Protein AF-A0A9E1TUE6-F1 (afdb_monomer_lite)

Sequence (96 aa):
DAKGNGHPVVIVNDTRDQVEGNFSIKDADTKKVLLSKMFSISANGKLLEDYLPETDETKLWLIEWEVDGVQYKNHYFVFKPHVELDEYLKWLSTLK

Structure (mmCIF, N/CA/C/O backbone):
data_AF-A0A9E1TUE6-F1
#
_entry.id   AF-A0A9E1TUE6-F1
#
loop_
_atom_site.group_PDB
_atom_site.id
_atom_site.type_symbol
_atom_site.label_atom_id
_atom_site.label_alt_id
_atom_site.label_comp_id
_atom_site.label_asym_id
_atom_site.label_entity_id
_atom_site.label_seq_id
_atom_site.pdbx_PDB_ins_code
_atom_site.Cartn_x
_atom_site.Cartn_y
_atom_site.Cartn_z
_atom_site.occupancy
_atom_site.B_iso_or_equiv
_atom_site.auth_seq_id
_atom_site.auth_comp_id
_atom_site.auth_asym_id
_atom_site.auth_atom_id
_atom_site.pdbx_PDB_model_num
ATOM 1 N N . ASP A 1 1 ? -11.621 8.672 -9.363 1.00 45.25 1 ASP A N 1
ATOM 2 C CA . ASP A 1 1 ? -10.395 8.371 -10.127 1.00 45.25 1 ASP A CA 1
ATOM 3 C C . ASP A 1 1 ? -9.210 9.147 -9.588 1.00 45.25 1 ASP A C 1
ATOM 5 O O . ASP A 1 1 ? -9.426 10.114 -8.856 1.00 45.25 1 ASP A O 1
ATOM 9 N N . ALA A 1 2 ? -7.992 8.685 -9.882 1.00 56.34 2 ALA A N 1
ATOM 10 C CA . ALA A 1 2 ? -6.757 9.362 -9.493 1.00 56.34 2 ALA A CA 1
ATOM 11 C C . ALA A 1 2 ? -6.736 10.774 -10.098 1.00 56.34 2 ALA A C 1
ATOM 13 O O . ALA A 1 2 ? -6.960 10.937 -11.295 1.00 56.34 2 ALA A O 1
ATOM 14 N N . LYS A 1 3 ? -6.526 11.794 -9.259 1.00 63.94 3 LYS A N 1
ATOM 15 C CA . LYS A 1 3 ? -6.464 13.203 -9.688 1.00 63.94 3 LYS A CA 1
ATOM 16 C C . LYS A 1 3 ? -5.046 13.785 -9.628 1.00 63.94 3 LYS A C 1
ATOM 18 O O . LYS A 1 3 ? -4.855 14.914 -10.064 1.00 63.94 3 LYS A O 1
ATOM 23 N N . GLY A 1 4 ? -4.084 13.041 -9.080 1.00 66.56 4 GLY A N 1
ATOM 24 C CA . GLY A 1 4 ? -2.665 13.396 -8.994 1.00 66.56 4 GLY A CA 1
ATOM 25 C C . GLY A 1 4 ? -1.773 12.322 -9.618 1.00 66.56 4 GLY A C 1
ATOM 26 O O . GLY A 1 4 ? -2.263 11.256 -9.991 1.00 66.56 4 GLY A O 1
ATOM 27 N N . ASN A 1 5 ? -0.475 12.614 -9.724 1.00 79.81 5 ASN A N 1
ATOM 28 C CA . ASN A 1 5 ? 0.526 11.658 -10.205 1.00 79.81 5 ASN A CA 1
ATOM 29 C C . ASN A 1 5 ? 0.773 10.556 -9.162 1.00 79.81 5 ASN A C 1
ATOM 31 O O . ASN A 1 5 ? 0.801 10.845 -7.965 1.00 79.81 5 ASN A O 1
ATOM 35 N N . GLY A 1 6 ? 1.005 9.321 -9.617 1.00 87.62 6 GLY A N 1
ATOM 36 C CA . GLY A 1 6 ? 1.273 8.174 -8.749 1.00 87.62 6 GLY A CA 1
ATOM 37 C C . GLY A 1 6 ? 0.056 7.321 -8.391 1.00 87.62 6 GLY A C 1
ATOM 38 O O . GLY A 1 6 ? -1.029 7.432 -8.964 1.00 87.62 6 GLY A O 1
ATOM 39 N N . HIS A 1 7 ? 0.255 6.432 -7.420 1.00 92.88 7 HIS A N 1
ATOM 40 C CA . HIS A 1 7 ? -0.730 5.435 -7.003 1.00 92.88 7 HIS A CA 1
ATOM 41 C C . HIS A 1 7 ? -1.533 5.957 -5.797 1.00 92.88 7 HIS A C 1
ATOM 43 O O . HIS A 1 7 ? -0.955 6.116 -4.719 1.00 92.88 7 HIS A O 1
ATOM 49 N N . PRO A 1 8 ? -2.845 6.238 -5.928 1.00 95.56 8 PRO A N 1
ATOM 50 C CA . PRO A 1 8 ? -3.630 6.807 -4.837 1.00 95.56 8 PRO A CA 1
ATOM 51 C C . PRO A 1 8 ? -3.832 5.800 -3.702 1.00 95.56 8 PRO A C 1
ATOM 53 O O . PRO A 1 8 ? -4.231 4.657 -3.929 1.00 95.56 8 PRO A O 1
ATOM 56 N N . VAL A 1 9 ? -3.645 6.260 -2.469 1.00 96.50 9 VAL A N 1
ATOM 57 C CA . VAL A 1 9 ? -3.962 5.505 -1.255 1.00 96.50 9 VAL A CA 1
ATOM 58 C C . VAL A 1 9 ? -5.346 5.913 -0.783 1.00 96.50 9 VAL A C 1
ATOM 60 O O . VAL A 1 9 ? -5.575 7.054 -0.380 1.00 96.50 9 VAL A O 1
ATOM 63 N N . VAL A 1 10 ? -6.280 4.972 -0.862 1.00 97.00 10 VAL A N 1
ATOM 64 C CA . VAL A 1 10 ? -7.690 5.203 -0.560 1.00 97.00 10 VAL A CA 1
ATOM 65 C C . VAL A 1 10 ? -8.121 4.287 0.573 1.00 97.00 10 VAL A C 1
ATOM 67 O O . VAL A 1 10 ? -7.938 3.075 0.491 1.00 97.00 10 VAL A O 1
ATOM 70 N N . ILE A 1 11 ? -8.754 4.872 1.585 1.00 97.06 11 ILE A N 1
ATOM 71 C CA . ILE A 1 11 ? -9.416 4.149 2.670 1.00 97.06 11 ILE A CA 1
ATOM 72 C C . ILE A 1 11 ? -10.923 4.249 2.448 1.00 97.06 11 ILE A C 1
ATOM 74 O O . ILE A 1 11 ? -11.440 5.314 2.100 1.00 97.06 11 ILE A O 1
ATOM 78 N N . VAL A 1 12 ? -11.628 3.136 2.626 1.00 97.31 12 VAL A N 1
ATOM 79 C CA . VAL A 1 12 ? -13.089 3.058 2.522 1.00 97.31 12 VAL A CA 1
ATOM 80 C C . VAL A 1 12 ? -13.661 2.415 3.775 1.00 97.31 12 VAL A C 1
ATOM 82 O O . VAL A 1 12 ? -13.061 1.502 4.340 1.00 97.31 12 VAL A O 1
ATOM 85 N N . ASN A 1 13 ? -14.818 2.906 4.199 1.00 97.62 13 ASN A N 1
ATOM 86 C CA . ASN A 1 13 ? -15.574 2.361 5.313 1.00 97.62 13 ASN A CA 1
ATOM 87 C C . ASN A 1 13 ? -17.017 2.143 4.869 1.00 97.62 13 ASN A C 1
ATOM 89 O O . ASN A 1 13 ? -17.810 3.076 4.896 1.00 97.62 13 ASN A O 1
ATOM 93 N N . ASP A 1 14 ? -17.358 0.908 4.511 1.00 96.75 14 ASP A N 1
ATOM 94 C CA . ASP A 1 14 ? -18.714 0.524 4.095 1.00 96.75 14 ASP A CA 1
ATOM 95 C C . ASP A 1 14 ? -19.617 0.137 5.286 1.00 96.75 14 ASP A C 1
ATOM 97 O O . ASP A 1 14 ? -20.680 -0.464 5.117 1.00 96.75 14 ASP A O 1
ATOM 101 N N . THR A 1 15 ? -19.199 0.441 6.520 1.00 96.69 15 THR A N 1
ATOM 102 C CA . THR A 1 15 ? -20.008 0.197 7.720 1.00 96.69 15 THR A CA 1
ATOM 103 C C . THR A 1 15 ? -20.944 1.373 8.021 1.00 96.69 15 THR A C 1
ATOM 105 O O . THR A 1 15 ? -20.880 2.442 7.406 1.00 96.69 15 THR A O 1
ATOM 108 N N . ARG A 1 16 ? -21.851 1.171 8.986 1.00 97.44 16 ARG A N 1
ATOM 109 C CA . ARG A 1 16 ? -22.803 2.199 9.442 1.00 97.44 16 ARG A CA 1
ATOM 110 C C . ARG A 1 16 ? -22.244 3.123 10.519 1.00 97.44 16 ARG A C 1
ATOM 112 O O . ARG A 1 16 ? -22.917 4.094 10.855 1.00 97.44 16 ARG A O 1
ATOM 119 N N . ASP A 1 17 ? -21.039 2.852 11.000 1.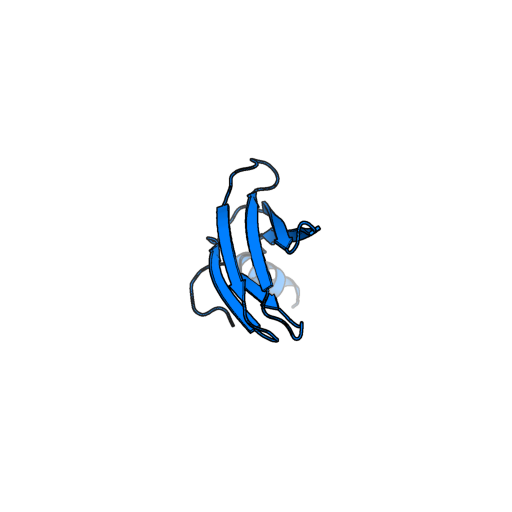00 97.75 17 ASP A N 1
ATOM 120 C CA . ASP A 1 17 ? -20.419 3.575 12.100 1.00 97.75 17 ASP A CA 1
ATOM 121 C C . ASP A 1 17 ? -19.137 4.260 11.620 1.00 97.75 17 ASP A C 1
ATOM 123 O O . ASP A 1 17 ? -18.515 3.845 10.641 1.00 97.75 17 ASP A O 1
ATOM 127 N N . GLN A 1 18 ? -18.753 5.353 12.279 1.00 97.69 18 GLN A N 1
ATOM 128 C CA . GLN A 1 18 ? -17.432 5.944 12.067 1.00 97.69 18 GLN A CA 1
ATOM 129 C C . GLN A 1 18 ? -16.370 4.996 12.626 1.00 97.69 18 GLN A C 1
ATOM 131 O O . GLN A 1 18 ? -16.552 4.445 13.710 1.00 97.69 18 GLN A O 1
ATOM 136 N N . VAL A 1 19 ? -15.257 4.851 11.908 1.00 97.62 19 VAL A N 1
ATOM 137 C CA . VAL A 1 19 ? -14.116 4.050 12.360 1.00 97.62 19 VAL A CA 1
ATOM 138 C C . VAL A 1 19 ? -12.848 4.886 12.373 1.00 97.62 19 VAL A C 1
ATOM 140 O O . VAL A 1 19 ? -12.652 5.778 11.541 1.00 97.62 19 VAL A O 1
ATOM 143 N N . GLU A 1 20 ? -11.978 4.570 13.321 1.00 98.19 20 GLU A N 1
ATOM 144 C CA . GLU A 1 20 ? -10.659 5.169 13.457 1.00 98.19 20 GLU A CA 1
ATOM 145 C C . GLU A 1 20 ? -9.614 4.068 13.488 1.00 98.19 20 GLU A C 1
ATOM 147 O O . GLU A 1 20 ? -9.878 2.936 13.900 1.00 98.19 20 GLU A O 1
ATOM 152 N N . GLY A 1 21 ? -8.416 4.392 13.032 1.00 97.88 21 GLY A N 1
ATOM 153 C CA . GLY A 1 21 ? -7.362 3.405 12.963 1.00 97.88 21 GLY A CA 1
ATOM 154 C C . GLY A 1 21 ? -6.043 3.992 12.525 1.00 97.88 21 GLY A C 1
ATOM 155 O O . GLY A 1 21 ? -5.845 5.205 12.430 1.00 97.88 21 GLY A O 1
ATOM 156 N N . ASN A 1 22 ? -5.115 3.092 12.250 1.00 98.31 22 ASN A N 1
ATOM 157 C CA . ASN A 1 22 ? -3.834 3.435 11.663 1.00 98.31 22 ASN A CA 1
ATOM 158 C C . ASN A 1 22 ? -3.500 2.450 10.554 1.00 98.31 22 ASN A C 1
ATOM 160 O O . ASN A 1 22 ? -3.939 1.300 10.573 1.00 98.31 22 ASN A O 1
ATOM 164 N N . PHE A 1 23 ? -2.730 2.916 9.581 1.00 98.50 23 PHE A N 1
ATOM 165 C CA . PHE A 1 23 ? -2.232 2.071 8.514 1.00 98.50 23 PHE A CA 1
ATOM 166 C C . PHE A 1 23 ? -0.779 2.395 8.198 1.00 98.50 23 PHE A C 1
ATOM 168 O O . PHE A 1 23 ? -0.287 3.501 8.444 1.00 98.50 23 PHE A O 1
ATOM 175 N N . SER A 1 24 ? -0.103 1.418 7.605 1.00 98.62 24 SER A N 1
ATOM 176 C CA . SER A 1 24 ? 1.218 1.582 7.025 1.00 98.62 24 SER A CA 1
ATOM 177 C C . SER A 1 24 ? 1.318 0.853 5.693 1.00 98.62 24 SER A C 1
ATOM 179 O O . SER A 1 24 ? 0.694 -0.186 5.481 1.00 98.62 24 SER A O 1
ATOM 181 N N . ILE A 1 25 ? 2.123 1.411 4.798 1.00 98.56 25 ILE A N 1
ATOM 182 C CA . ILE A 1 25 ? 2.489 0.806 3.526 1.00 98.56 25 ILE A CA 1
ATOM 183 C C . ILE A 1 25 ? 4.005 0.700 3.491 1.00 98.56 25 ILE A C 1
ATOM 185 O O . ILE A 1 25 ? 4.710 1.688 3.722 1.00 98.56 25 ILE A O 1
ATOM 189 N N . LYS A 1 26 ? 4.513 -0.503 3.230 1.00 98.44 26 LYS A N 1
ATOM 190 C CA . LYS A 1 26 ? 5.945 -0.803 3.241 1.00 98.44 26 LYS A CA 1
ATOM 191 C C . LYS A 1 26 ? 6.341 -1.545 1.984 1.00 98.44 26 LYS A C 1
ATOM 193 O O . LYS A 1 26 ? 5.602 -2.394 1.497 1.00 98.44 26 LYS A O 1
ATOM 198 N N . ASP A 1 27 ? 7.544 -1.275 1.516 1.00 97.88 27 ASP A N 1
ATOM 199 C CA . ASP A 1 27 ? 8.194 -2.121 0.527 1.00 97.88 27 ASP A CA 1
ATOM 200 C C . ASP A 1 27 ? 8.461 -3.517 1.124 1.00 97.88 27 ASP A C 1
ATOM 202 O O . ASP A 1 27 ? 8.995 -3.638 2.233 1.00 97.88 27 ASP A O 1
ATOM 206 N N . ALA A 1 28 ? 8.029 -4.573 0.432 1.00 97.69 28 ALA A N 1
ATOM 207 C CA . ALA A 1 28 ? 8.045 -5.932 0.966 1.00 97.69 28 ALA A CA 1
ATOM 208 C C . ALA A 1 28 ? 9.463 -6.482 1.153 1.00 97.69 28 ALA A C 1
ATOM 210 O O . ALA A 1 28 ? 9.677 -7.255 2.091 1.00 97.69 28 ALA A O 1
ATOM 211 N N . ASP A 1 29 ? 10.414 -6.066 0.319 1.00 97.19 29 ASP A N 1
ATOM 212 C CA . ASP A 1 29 ? 11.781 -6.583 0.323 1.00 97.19 29 ASP A CA 1
ATOM 213 C C . ASP A 1 29 ? 12.650 -5.806 1.313 1.00 97.19 29 ASP A C 1
ATOM 215 O O . ASP A 1 29 ? 13.231 -6.372 2.240 1.00 97.19 29 ASP A O 1
ATOM 219 N N . THR A 1 30 ? 12.679 -4.481 1.173 1.00 97.44 30 THR A N 1
ATOM 220 C CA . THR A 1 30 ? 13.535 -3.594 1.977 1.00 97.44 30 THR A CA 1
ATOM 221 C C . THR A 1 30 ? 12.954 -3.266 3.349 1.00 97.44 30 THR A C 1
ATOM 223 O O . THR A 1 30 ? 13.657 -2.726 4.201 1.00 97.44 30 THR A O 1
ATOM 226 N N . LYS A 1 31 ? 11.660 -3.543 3.566 1.00 97.44 31 LYS A N 1
ATOM 227 C CA . LYS A 1 31 ? 10.885 -3.139 4.754 1.00 97.44 31 LYS A CA 1
ATOM 228 C C . 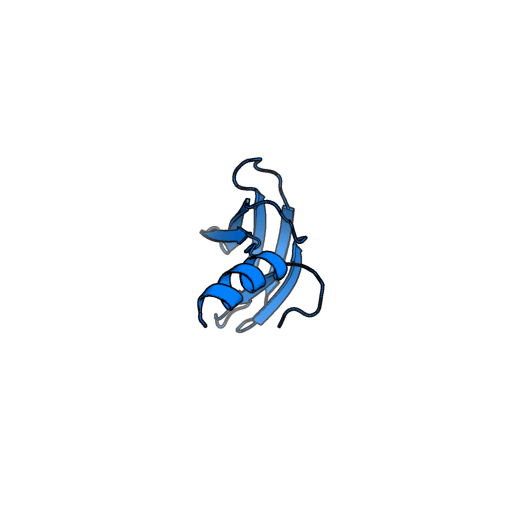LYS A 1 31 ? 10.813 -1.624 4.970 1.00 97.44 31 LYS A C 1
ATOM 230 O O . LYS A 1 31 ? 10.346 -1.178 6.020 1.00 97.44 31 LYS A O 1
ATOM 235 N N . LYS A 1 32 ? 11.228 -0.821 3.984 1.00 97.56 32 LYS A N 1
ATOM 236 C CA . LYS A 1 32 ? 11.138 0.638 4.035 1.00 97.56 32 LYS A CA 1
ATOM 237 C C . LYS A 1 32 ? 9.673 1.062 4.117 1.00 97.56 32 LYS A C 1
ATOM 239 O O . LYS A 1 32 ? 8.860 0.656 3.290 1.00 97.56 32 LYS A O 1
ATOM 244 N N . VAL A 1 33 ? 9.354 1.918 5.085 1.00 98.00 33 VAL A N 1
ATOM 245 C CA . VAL A 1 33 ? 8.033 2.548 5.194 1.00 98.00 33 VAL A CA 1
ATOM 246 C C . VAL A 1 33 ? 7.888 3.597 4.094 1.00 98.00 33 VAL A C 1
ATOM 248 O O . VAL A 1 33 ? 8.711 4.506 3.984 1.00 98.00 33 VAL A O 1
ATOM 251 N N . LEU A 1 34 ? 6.851 3.448 3.274 1.00 96.88 34 LEU A N 1
ATOM 252 C CA . LEU A 1 34 ? 6.484 4.382 2.210 1.00 96.88 34 LEU A CA 1
ATOM 253 C C . LEU A 1 34 ? 5.471 5.412 2.713 1.00 96.88 34 LEU A C 1
ATOM 255 O O . LEU A 1 34 ? 5.567 6.586 2.374 1.00 96.88 34 LEU A O 1
ATOM 259 N N . LEU A 1 35 ? 4.526 4.970 3.544 1.00 97.94 35 LEU A N 1
ATOM 260 C CA . LEU A 1 35 ? 3.493 5.805 4.147 1.00 97.94 35 LEU A CA 1
ATOM 261 C C . LEU A 1 35 ? 3.047 5.183 5.471 1.00 97.94 35 LEU A C 1
ATOM 263 O O . LEU A 1 35 ? 2.947 3.963 5.572 1.00 97.94 35 LEU A O 1
ATOM 267 N N . SER A 1 36 ? 2.777 6.003 6.482 1.00 98.19 36 SER A N 1
ATOM 268 C CA . SER A 1 36 ? 2.185 5.554 7.745 1.00 98.19 36 SER A CA 1
ATOM 269 C C . SER A 1 36 ? 1.409 6.705 8.366 1.00 98.19 36 SER A C 1
ATOM 271 O O . SER A 1 36 ? 1.991 7.762 8.610 1.00 98.19 36 SER A O 1
ATOM 273 N N . LYS A 1 37 ? 0.108 6.523 8.601 1.00 98.06 37 LYS A N 1
ATOM 274 C CA . LYS A 1 37 ? -0.783 7.573 9.118 1.00 98.06 37 LYS A CA 1
ATOM 275 C C . LYS A 1 37 ? -1.873 6.977 10.012 1.00 98.06 37 LYS A C 1
ATOM 277 O O . LYS A 1 37 ? -2.208 5.797 9.904 1.00 98.06 37 LYS A O 1
ATOM 282 N N . MET A 1 38 ? -2.417 7.815 10.890 1.00 98.00 38 MET A N 1
ATOM 283 C CA . MET A 1 38 ? -3.711 7.577 11.534 1.00 98.00 38 MET A CA 1
ATOM 284 C C . MET A 1 38 ? -4.822 8.099 10.623 1.00 98.00 38 MET A C 1
ATOM 286 O O . MET A 1 38 ? -4.601 9.070 9.903 1.00 98.00 38 MET A O 1
ATOM 290 N N . PHE A 1 39 ? -6.001 7.488 10.687 1.00 97.44 39 PHE A N 1
ATOM 291 C CA . PHE A 1 39 ? -7.175 7.910 9.929 1.00 97.44 39 PHE A CA 1
ATOM 292 C C . PHE A 1 39 ? -8.433 7.893 10.801 1.00 97.44 39 PHE A C 1
ATOM 294 O O . PHE A 1 39 ? -8.538 7.122 11.754 1.00 97.44 39 PHE A O 1
ATOM 301 N N . SER A 1 40 ? -9.400 8.731 10.433 1.00 97.88 40 SER A N 1
ATOM 302 C CA . SER A 1 40 ? -10.765 8.734 10.962 1.00 97.88 40 SER A CA 1
ATOM 303 C C . SER A 1 40 ? -11.710 8.911 9.777 1.00 97.88 40 SER A C 1
ATOM 305 O O . SER A 1 40 ? -11.550 9.842 8.983 1.00 97.88 40 SER A O 1
ATOM 307 N N . ILE A 1 41 ? -12.632 7.968 9.587 1.00 97.69 41 ILE A N 1
ATOM 308 C CA . ILE A 1 41 ? -13.484 7.897 8.398 1.00 97.69 41 ILE A CA 1
ATOM 309 C C . ILE A 1 41 ? -14.934 7.632 8.797 1.00 97.69 41 ILE A C 1
ATOM 311 O O . ILE A 1 41 ? -15.252 6.686 9.520 1.00 97.69 41 ILE A O 1
ATOM 315 N N . SER A 1 42 ? -15.831 8.492 8.319 1.00 98.06 42 SER A N 1
ATOM 316 C CA . SER A 1 42 ? -17.263 8.408 8.604 1.00 98.06 42 SER A CA 1
ATOM 317 C C . SER A 1 42 ? -17.878 7.096 8.106 1.00 98.06 42 SER A C 1
ATOM 319 O O . SER A 1 42 ? -17.333 6.441 7.216 1.00 98.06 42 SER A O 1
ATOM 321 N N . ALA A 1 43 ? -19.059 6.761 8.627 1.00 97.88 43 ALA A N 1
ATOM 322 C CA . ALA A 1 43 ? -19.915 5.715 8.071 1.00 97.88 43 ALA A CA 1
ATOM 323 C C . ALA A 1 43 ? -20.130 5.906 6.559 1.00 97.88 43 ALA A C 1
ATOM 325 O O . ALA A 1 43 ? -20.359 7.034 6.109 1.00 97.88 43 ALA A O 1
ATOM 326 N N . ASN A 1 44 ? -20.079 4.817 5.785 1.00 97.69 44 ASN A N 1
ATOM 327 C CA . ASN A 1 44 ? -20.149 4.815 4.312 1.00 97.69 44 ASN A CA 1
ATOM 328 C C . ASN A 1 44 ? -19.173 5.815 3.650 1.00 97.69 44 ASN A C 1
ATOM 330 O O . ASN A 1 44 ? -19.476 6.424 2.620 1.00 97.69 44 ASN A O 1
ATOM 334 N N . GLY A 1 45 ? -18.033 6.057 4.300 1.00 97.38 45 GLY A N 1
ATOM 335 C CA . GLY A 1 45 ? -17.074 7.091 3.942 1.00 97.38 45 GLY A CA 1
ATOM 336 C C . GLY A 1 45 ? -15.983 6.605 2.993 1.00 97.38 45 GLY A C 1
ATOM 337 O O . GLY A 1 45 ? -15.668 5.418 2.898 1.00 97.38 45 GLY A O 1
ATOM 338 N N . LYS A 1 46 ? -15.346 7.570 2.325 1.00 97.19 46 LYS A N 1
ATOM 339 C CA . LYS A 1 46 ? -14.152 7.369 1.500 1.00 97.19 46 LYS A CA 1
ATOM 340 C C . LYS A 1 46 ? -13.158 8.495 1.750 1.00 97.19 46 LYS A C 1
ATOM 342 O O . LYS A 1 46 ? -13.527 9.665 1.671 1.00 97.19 46 LYS A O 1
ATOM 347 N N . LEU A 1 47 ? -11.900 8.137 1.971 1.00 95.62 47 LEU A N 1
ATOM 348 C CA . LEU A 1 47 ? -10.805 9.066 2.216 1.00 95.62 47 LEU A CA 1
ATOM 349 C C . LEU A 1 47 ? -9.675 8.816 1.214 1.00 95.62 47 LEU A C 1
ATOM 351 O O . LEU A 1 47 ? -9.311 7.672 0.949 1.00 95.62 47 LEU A O 1
ATOM 355 N N . LEU A 1 48 ? -9.137 9.891 0.642 1.00 95.38 48 LEU A N 1
ATOM 356 C CA . LEU A 1 48 ? -7.904 9.864 -0.141 1.00 95.38 48 LEU A CA 1
ATOM 357 C C . LEU A 1 48 ? -6.787 10.404 0.752 1.00 95.38 48 LEU A C 1
ATOM 359 O O . LEU A 1 48 ? -6.792 11.586 1.081 1.00 95.38 48 LEU A O 1
ATOM 363 N N . GLU A 1 49 ? -5.865 9.533 1.143 1.00 94.50 49 GLU A N 1
ATOM 364 C CA . GLU A 1 49 ? -4.828 9.837 2.134 1.00 94.50 49 GLU A CA 1
ATOM 365 C C . GLU A 1 49 ? -3.559 10.415 1.518 1.00 94.50 49 GLU A C 1
ATOM 367 O O . GLU A 1 49 ? -2.921 11.295 2.100 1.00 94.50 49 GLU A O 1
ATOM 372 N N . ASP A 1 50 ? -3.148 9.873 0.370 1.00 94.25 50 ASP A N 1
ATOM 373 C CA . ASP A 1 50 ? -1.922 10.276 -0.313 1.00 94.25 50 ASP A CA 1
ATOM 374 C C . ASP A 1 50 ? -1.808 9.657 -1.714 1.00 94.25 50 ASP A C 1
ATOM 376 O O . ASP A 1 50 ? -2.685 8.906 -2.154 1.00 94.25 50 ASP A O 1
ATOM 380 N N . TYR A 1 51 ? -0.691 9.940 -2.382 1.00 94.12 51 TYR A N 1
ATOM 381 C CA . TYR A 1 51 ? -0.243 9.256 -3.590 1.00 94.12 51 TYR A CA 1
ATOM 382 C C . TYR A 1 51 ? 1.159 8.682 -3.371 1.00 94.12 51 TYR A C 1
ATOM 384 O O . TYR A 1 51 ? 2.097 9.400 -3.030 1.00 94.12 51 TYR A O 1
ATOM 392 N N . LEU A 1 52 ? 1.318 7.378 -3.589 1.00 94.31 52 LEU A N 1
ATOM 393 C CA . LEU A 1 52 ? 2.635 6.747 -3.608 1.00 94.31 52 LEU A CA 1
ATOM 394 C C . LEU A 1 52 ? 3.330 7.030 -4.946 1.00 94.31 52 LEU A C 1
ATOM 396 O O . LEU A 1 52 ? 2.659 7.059 -5.983 1.00 94.31 52 LEU A O 1
ATOM 400 N N . PRO A 1 53 ? 4.660 7.224 -4.948 1.00 89.44 53 PRO A N 1
ATOM 401 C CA . PRO A 1 53 ? 5.395 7.571 -6.158 1.00 89.44 53 PRO A CA 1
ATOM 402 C C . PRO A 1 53 ? 5.348 6.439 -7.184 1.00 89.44 53 PRO A C 1
ATOM 404 O O . PRO A 1 53 ? 5.363 5.264 -6.822 1.00 89.44 53 PRO A O 1
ATOM 407 N N . GLU A 1 54 ? 5.350 6.790 -8.466 1.00 88.94 54 GLU A N 1
ATOM 408 C CA . GLU A 1 54 ? 5.578 5.812 -9.532 1.00 88.94 54 GLU A CA 1
ATOM 409 C C . GLU A 1 54 ? 7.008 5.266 -9.455 1.00 88.94 54 GLU A C 1
ATOM 411 O O . GLU A 1 54 ? 7.935 5.933 -8.985 1.00 88.94 54 GLU A O 1
ATOM 416 N N . THR A 1 55 ? 7.199 4.040 -9.930 1.00 88.19 55 THR A N 1
ATOM 417 C CA . THR A 1 55 ? 8.519 3.425 -10.037 1.00 88.19 55 THR A CA 1
ATOM 418 C C . THR A 1 55 ? 8.591 2.554 -11.285 1.00 88.19 55 THR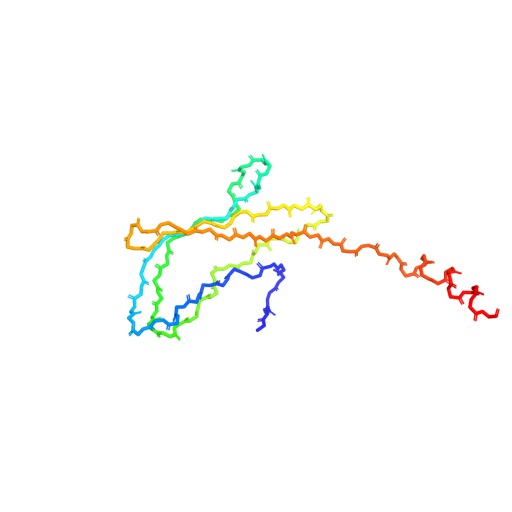 A C 1
ATOM 420 O O . THR A 1 55 ? 7.623 1.886 -11.644 1.00 88.19 55 THR A O 1
ATOM 423 N N . ASP A 1 56 ? 9.745 2.577 -11.952 1.00 86.31 56 ASP A N 1
ATOM 424 C CA . ASP A 1 56 ? 10.043 1.671 -13.067 1.00 86.31 56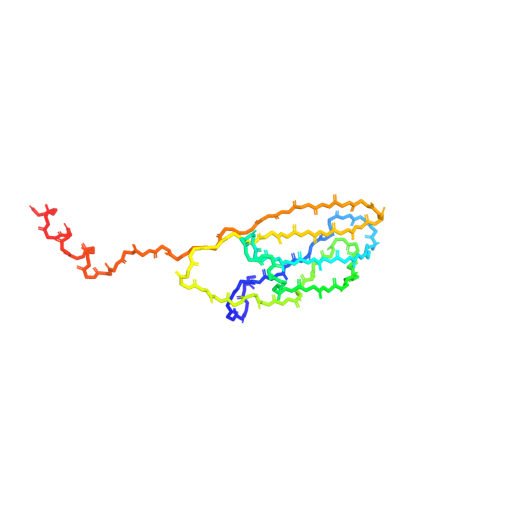 ASP A CA 1
ATOM 425 C C . ASP A 1 56 ? 10.473 0.276 -12.576 1.00 86.31 56 ASP A C 1
ATOM 427 O O . ASP A 1 56 ? 10.534 -0.675 -13.354 1.00 86.31 56 ASP A O 1
ATOM 431 N N . GLU A 1 57 ? 10.761 0.133 -11.280 1.00 90.62 57 GLU A N 1
ATOM 432 C CA . GLU A 1 57 ? 11.097 -1.147 -10.669 1.00 90.62 57 GLU A CA 1
ATOM 433 C C . GLU A 1 57 ? 9.825 -1.924 -10.325 1.00 90.62 57 GLU A C 1
ATOM 435 O O . GLU A 1 57 ? 8.846 -1.374 -9.819 1.00 90.62 57 GLU A O 1
ATOM 440 N N . THR A 1 58 ? 9.862 -3.238 -10.538 1.00 93.94 58 THR A N 1
ATOM 441 C CA . THR A 1 58 ? 8.805 -4.119 -10.039 1.00 93.94 58 THR A CA 1
ATOM 442 C C . THR A 1 58 ? 8.945 -4.264 -8.527 1.00 93.94 58 THR A C 1
ATOM 444 O O . THR A 1 58 ? 10.000 -4.677 -8.049 1.00 93.94 58 THR A O 1
ATOM 447 N N . LYS A 1 59 ? 7.890 -3.933 -7.776 1.00 95.81 59 LYS A N 1
ATOM 448 C CA . LYS A 1 59 ? 7.872 -3.984 -6.307 1.00 95.81 59 LYS A CA 1
ATOM 449 C C . LYS A 1 59 ? 6.576 -4.579 -5.791 1.00 95.81 59 LYS A C 1
ATOM 451 O O . LYS A 1 59 ? 5.512 -4.421 -6.388 1.00 95.81 59 LYS A O 1
ATOM 456 N N . LEU A 1 60 ? 6.653 -5.200 -4.621 1.00 97.62 60 LEU A N 1
ATOM 457 C CA . LEU A 1 60 ? 5.478 -5.540 -3.832 1.00 97.62 60 LEU A CA 1
ATOM 458 C C . LEU A 1 60 ? 5.403 -4.591 -2.640 1.00 97.62 60 LEU A C 1
ATOM 460 O O . LEU A 1 60 ? 6.334 -4.510 -1.841 1.00 97.62 60 LEU A O 1
ATOM 464 N N . TRP A 1 61 ? 4.292 -3.881 -2.500 1.00 98.12 61 TRP A N 1
ATOM 465 C CA . TRP A 1 61 ? 4.023 -3.065 -1.323 1.00 98.12 61 TRP A CA 1
ATOM 466 C C . TRP A 1 61 ? 3.012 -3.771 -0.432 1.00 98.12 61 TRP A C 1
ATOM 468 O O . TRP A 1 61 ? 1.934 -4.153 -0.885 1.00 98.12 61 TRP A O 1
ATOM 478 N N . LEU A 1 62 ? 3.366 -3.954 0.836 1.00 98.56 62 LEU A N 1
ATOM 479 C CA . LEU A 1 62 ? 2.488 -4.507 1.860 1.00 98.56 62 LEU A CA 1
ATOM 480 C C . LEU A 1 62 ? 1.728 -3.373 2.528 1.00 98.56 62 LEU A C 1
ATOM 482 O O . LEU A 1 62 ? 2.339 -2.418 3.003 1.00 98.56 62 LEU A O 1
ATOM 486 N N . ILE A 1 63 ? 0.409 -3.507 2.570 1.00 98.62 63 ILE A N 1
ATOM 487 C CA . ILE A 1 63 ? -0.504 -2.578 3.223 1.00 98.62 63 ILE A CA 1
ATOM 488 C C . ILE A 1 63 ? -1.004 -3.277 4.482 1.00 98.62 63 ILE A C 1
ATOM 490 O O . ILE A 1 63 ? -1.575 -4.361 4.400 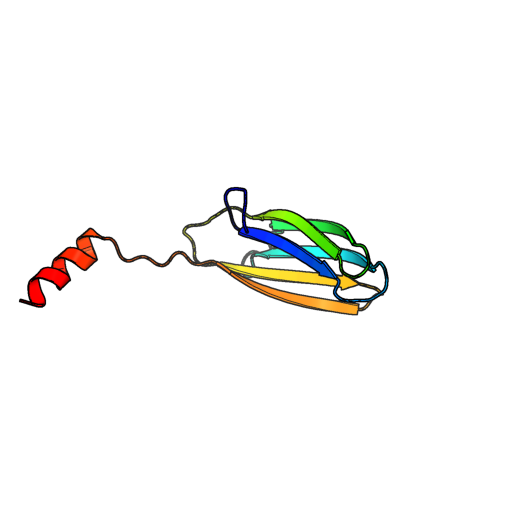1.00 98.62 63 ILE A O 1
ATOM 494 N N . GLU A 1 64 ? -0.783 -2.676 5.640 1.00 98.69 64 GLU A N 1
ATOM 495 C CA . GLU A 1 64 ? -1.207 -3.204 6.937 1.00 98.69 64 GLU A CA 1
ATOM 496 C C . GLU A 1 64 ? -1.994 -2.117 7.660 1.00 98.69 64 GLU A C 1
ATOM 498 O O . GLU A 1 64 ? -1.569 -0.961 7.661 1.00 98.69 64 GLU A O 1
ATOM 503 N N . TRP A 1 65 ? -3.124 -2.463 8.269 1.00 98.50 65 TRP A N 1
ATOM 504 C CA . TRP A 1 65 ? -3.899 -1.520 9.073 1.00 98.50 65 TRP A CA 1
ATOM 505 C C . TRP A 1 65 ? -4.548 -2.200 10.268 1.00 98.50 65 TRP A C 1
ATOM 507 O O . TRP A 1 65 ? -4.712 -3.421 10.295 1.00 98.50 65 TRP A O 1
ATOM 517 N N . GLU A 1 66 ? -4.912 -1.388 11.250 1.00 98.44 66 GLU A N 1
ATOM 518 C CA . GLU A 1 66 ? -5.579 -1.817 12.470 1.00 98.44 66 GLU A CA 1
ATOM 519 C C . GLU A 1 66 ? -6.797 -0.932 12.741 1.00 98.44 66 GLU A C 1
ATOM 521 O O . GLU A 1 66 ? -6.708 0.296 12.654 1.00 98.44 66 GLU A O 1
ATOM 526 N N . VAL A 1 67 ? -7.919 -1.575 13.069 1.00 97.25 67 VAL A N 1
ATOM 527 C CA . VAL A 1 67 ? -9.166 -0.954 13.542 1.00 97.25 67 VAL A CA 1
ATOM 528 C C . VAL A 1 67 ? -9.690 -1.823 14.682 1.00 97.25 67 VAL A C 1
ATOM 530 O O . VAL A 1 67 ? -9.730 -3.046 14.543 1.00 97.25 67 VAL A O 1
ATOM 533 N N . ASP A 1 68 ? -10.042 -1.210 15.814 1.00 94.81 68 ASP A N 1
ATOM 534 C CA . ASP A 1 68 ? -10.549 -1.894 17.016 1.00 94.81 68 ASP A CA 1
ATOM 535 C C . ASP A 1 68 ? -9.677 -3.075 17.490 1.00 94.81 68 ASP A C 1
ATOM 537 O O . ASP A 1 68 ? -10.168 -4.122 17.914 1.00 94.81 68 ASP A O 1
ATOM 541 N N . GLY A 1 69 ? -8.351 -2.927 17.386 1.00 96.00 69 GLY A N 1
ATOM 542 C CA . GLY A 1 69 ? -7.377 -3.958 17.763 1.00 96.00 69 GLY A CA 1
ATOM 543 C C . GLY A 1 69 ? -7.309 -5.159 16.811 1.00 96.00 69 GLY A C 1
ATOM 544 O O . GLY A 1 69 ? -6.550 -6.098 17.063 1.00 96.00 69 GLY A O 1
ATOM 545 N N . VAL A 1 70 ? -8.070 -5.152 15.713 1.00 97.81 70 VAL A N 1
ATOM 546 C CA . VAL A 1 70 ? -8.009 -6.182 14.672 1.00 97.81 70 VAL A CA 1
ATOM 547 C C . VAL A 1 70 ? -7.090 -5.714 13.554 1.00 97.81 70 VAL A C 1
ATOM 549 O O . VAL A 1 70 ? -7.281 -4.645 12.975 1.00 97.81 70 VAL A O 1
ATOM 552 N N . GLN A 1 71 ? -6.098 -6.543 13.239 1.00 98.06 71 GLN A N 1
ATOM 553 C CA . GLN A 1 71 ? -5.139 -6.275 12.175 1.00 98.06 71 GLN A CA 1
ATOM 554 C C . GLN A 1 71 ? -5.569 -6.905 10.857 1.00 98.06 71 GLN A C 1
ATOM 556 O O . GLN A 1 71 ? -6.007 -8.055 10.797 1.00 98.06 71 GLN A O 1
ATOM 561 N N . TYR A 1 72 ? -5.343 -6.163 9.783 1.00 98.25 72 TYR A N 1
ATOM 562 C CA . TYR A 1 72 ? -5.678 -6.546 8.424 1.00 98.25 72 TYR A CA 1
ATOM 563 C C . TYR A 1 72 ? -4.503 -6.275 7.494 1.00 98.25 72 TYR A C 1
ATOM 565 O O . TYR A 1 72 ? -3.624 -5.458 7.787 1.00 98.25 72 TYR A O 1
ATOM 573 N N . LYS A 1 73 ? -4.487 -6.977 6.357 1.00 98.19 73 LYS A N 1
ATOM 574 C CA . LYS A 1 73 ? -3.432 -6.847 5.354 1.00 98.19 73 LYS A CA 1
ATOM 575 C C . LYS A 1 73 ? -3.993 -6.867 3.943 1.00 98.19 73 LYS A C 1
ATOM 577 O O . LYS A 1 73 ? -4.954 -7.573 3.648 1.00 98.19 73 LYS A O 1
ATOM 582 N N . ASN A 1 74 ? -3.331 -6.132 3.066 1.00 98.25 74 ASN A N 1
ATOM 583 C CA . ASN A 1 74 ? -3.498 -6.183 1.624 1.00 98.25 74 ASN A CA 1
ATOM 584 C C . ASN A 1 74 ? -2.125 -5.953 0.970 1.00 98.25 74 ASN A C 1
ATOM 586 O O . ASN A 1 74 ? -1.114 -5.766 1.651 1.00 98.25 74 ASN A O 1
ATOM 590 N N . HIS A 1 75 ? -2.066 -5.992 -0.351 1.00 97.75 75 HIS A N 1
ATOM 591 C CA . HIS A 1 75 ? -0.850 -5.759 -1.102 1.00 97.75 75 HIS A CA 1
ATOM 592 C C . HIS A 1 75 ? -1.145 -4.990 -2.385 1.00 97.75 75 HIS A C 1
ATOM 594 O O . HIS A 1 75 ? -2.256 -5.015 -2.912 1.00 97.75 75 HIS A O 1
ATOM 600 N N . TYR A 1 76 ? -0.119 -4.322 -2.893 1.00 96.88 76 TYR A N 1
ATOM 601 C CA . TYR A 1 76 ? -0.134 -3.705 -4.206 1.00 96.88 76 TYR A CA 1
ATOM 602 C C . TYR A 1 76 ? 1.111 -4.147 -4.969 1.00 96.88 76 TYR A C 1
ATOM 604 O O . TYR A 1 76 ? 2.235 -3.960 -4.500 1.00 96.88 76 TYR A O 1
ATOM 612 N N . PHE A 1 77 ? 0.901 -4.782 -6.119 1.00 95.38 77 PHE A N 1
ATOM 613 C CA . PHE A 1 77 ? 1.979 -5.201 -7.004 1.00 95.38 77 PHE A CA 1
ATOM 614 C C . PHE A 1 77 ? 2.230 -4.096 -8.026 1.00 95.38 77 PHE A C 1
ATOM 616 O O . PHE A 1 77 ? 1.450 -3.910 -8.962 1.00 95.38 77 PHE A O 1
ATOM 623 N N . VAL A 1 78 ? 3.299 -3.337 -7.804 1.00 92.56 78 VAL A N 1
ATOM 624 C CA . VAL A 1 78 ? 3.718 -2.260 -8.693 1.00 92.56 78 VAL A CA 1
ATOM 625 C C . VAL A 1 78 ? 4.584 -2.866 -9.772 1.00 92.56 78 VAL A C 1
ATOM 627 O O . VAL A 1 78 ? 5.622 -3.460 -9.486 1.00 92.56 78 VAL A O 1
ATOM 630 N N . PHE A 1 79 ? 4.175 -2.696 -11.015 1.00 89.69 79 PHE A N 1
ATOM 631 C CA . PHE A 1 79 ? 5.001 -3.021 -12.159 1.00 89.69 79 PHE A CA 1
ATOM 632 C C . PHE A 1 79 ? 4.638 -2.083 -13.297 1.00 89.69 79 PHE A C 1
ATOM 634 O O . PHE A 1 79 ? 3.499 -1.622 -13.412 1.00 89.69 79 PHE A O 1
ATOM 641 N N . LYS A 1 80 ? 5.613 -1.827 -14.158 1.00 84.31 80 LYS A N 1
ATOM 642 C CA . LYS A 1 80 ? 5.403 -1.097 -15.396 1.00 84.31 80 LYS A CA 1
ATOM 643 C C . LYS A 1 80 ? 5.488 -2.096 -16.546 1.00 84.31 80 LYS A C 1
ATOM 645 O O . LYS A 1 80 ? 6.571 -2.631 -16.786 1.00 84.31 80 LYS A O 1
ATOM 650 N N . PRO A 1 81 ? 4.375 -2.417 -17.229 1.00 74.75 81 PRO A N 1
ATOM 651 C CA . PRO A 1 81 ? 4.445 -3.257 -18.412 1.00 74.75 81 PRO A CA 1
ATOM 652 C C . PRO A 1 81 ? 5.258 -2.523 -19.478 1.00 74.75 81 PRO A C 1
ATOM 654 O O . PRO A 1 81 ? 4.949 -1.387 -19.835 1.00 74.75 81 PRO A O 1
ATOM 657 N N . HIS A 1 82 ? 6.304 -3.175 -19.969 1.00 74.12 82 HIS A N 1
ATOM 658 C CA . HIS A 1 82 ? 7.153 -2.654 -21.027 1.00 74.12 82 HIS A CA 1
ATOM 659 C C . HIS A 1 82 ? 6.941 -3.492 -22.285 1.00 74.12 82 HIS A C 1
ATOM 661 O O . HIS A 1 82 ? 7.264 -4.677 -22.324 1.00 74.12 82 HIS A O 1
ATOM 667 N N . VAL A 1 83 ? 6.382 -2.849 -23.303 1.00 77.94 83 VAL A N 1
ATOM 668 C CA . VAL A 1 83 ? 6.633 -3.168 -24.707 1.00 77.94 83 VAL A CA 1
ATOM 669 C C . VAL A 1 83 ? 6.839 -1.819 -25.372 1.00 77.94 83 VAL A C 1
ATOM 671 O O . VAL A 1 83 ? 5.913 -1.005 -25.401 1.00 77.94 83 VAL A O 1
ATOM 674 N N . GLU A 1 84 ? 8.045 -1.554 -25.868 1.00 85.00 84 GLU A N 1
ATOM 675 C CA . GLU A 1 84 ? 8.281 -0.326 -26.625 1.00 85.00 84 GLU A CA 1
ATOM 676 C C . GLU A 1 84 ? 7.443 -0.345 -27.899 1.00 85.00 84 GLU A C 1
ATOM 678 O O . GLU A 1 84 ? 7.324 -1.374 -28.573 1.00 85.00 84 GLU A O 1
ATOM 683 N N . LEU A 1 85 ? 6.894 0.810 -28.271 1.00 86.00 85 LEU A N 1
ATOM 684 C CA . LEU A 1 85 ? 6.130 0.928 -29.511 1.00 86.00 85 LEU A CA 1
ATOM 685 C C . LEU A 1 85 ? 6.963 0.467 -30.715 1.00 8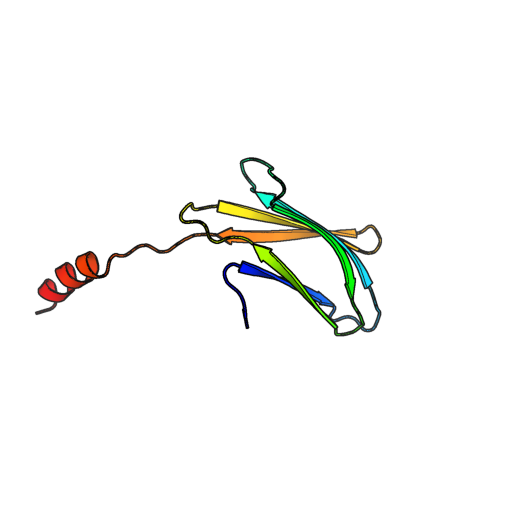6.00 85 LEU A C 1
ATOM 687 O O . LEU A 1 85 ? 6.463 -0.267 -31.563 1.00 86.00 85 LEU A O 1
ATOM 691 N N . ASP A 1 86 ? 8.244 0.832 -30.754 1.00 89.44 86 ASP A N 1
ATOM 692 C CA . ASP A 1 86 ? 9.171 0.422 -31.813 1.00 89.44 86 ASP A CA 1
ATOM 693 C C . ASP A 1 86 ? 9.365 -1.097 -31.873 1.00 89.44 86 ASP A C 1
ATOM 695 O O . ASP A 1 86 ? 9.586 -1.661 -32.947 1.00 89.44 86 ASP A O 1
ATOM 699 N N . GLU A 1 87 ? 9.268 -1.783 -30.735 1.00 90.38 87 GLU A N 1
ATOM 700 C CA . GLU A 1 87 ? 9.336 -3.239 -30.673 1.00 90.38 87 GLU A CA 1
ATOM 701 C C . GLU A 1 87 ? 8.060 -3.874 -31.228 1.00 90.38 87 GLU A C 1
ATOM 703 O O . GLU A 1 87 ? 8.133 -4.757 -32.085 1.00 90.38 87 GLU A O 1
ATOM 708 N N . TYR A 1 88 ? 6.895 -3.331 -30.869 1.00 90.56 88 TYR A N 1
ATOM 709 C CA . TYR A 1 88 ? 5.621 -3.735 -31.462 1.00 90.56 88 TYR A CA 1
ATOM 710 C C . TYR A 1 88 ? 5.574 -3.507 -32.984 1.00 90.56 88 TYR A C 1
ATOM 712 O O . TYR A 1 88 ? 5.121 -4.374 -33.738 1.00 90.56 88 TYR A O 1
ATOM 720 N N . LEU A 1 89 ? 6.076 -2.365 -33.466 1.00 91.94 89 LEU A N 1
ATOM 721 C CA . LEU A 1 89 ? 6.063 -2.021 -34.891 1.00 91.94 89 LEU A CA 1
ATOM 722 C C . LEU A 1 89 ? 6.887 -2.996 -35.749 1.00 91.94 89 LEU A C 1
ATOM 724 O O . LEU A 1 89 ? 6.534 -3.225 -36.908 1.00 91.94 89 LEU A O 1
ATOM 728 N N . LYS A 1 90 ? 7.932 -3.629 -35.193 1.00 92.88 90 LYS A N 1
ATOM 729 C CA . LYS A 1 90 ? 8.670 -4.702 -35.884 1.00 92.88 90 LYS A CA 1
ATOM 730 C C . LYS A 1 90 ? 7.768 -5.906 -36.161 1.00 92.88 90 LYS A C 1
ATOM 732 O O . LYS A 1 90 ? 7.738 -6.382 -37.294 1.00 92.88 90 LYS A O 1
ATOM 737 N N . TRP A 1 91 ? 6.999 -6.372 -35.177 1.00 93.12 91 TRP A N 1
ATOM 738 C CA . TRP A 1 91 ? 6.074 -7.502 -35.356 1.00 93.12 91 TRP A CA 1
ATOM 739 C C . TRP A 1 91 ? 4.883 -7.157 -36.247 1.00 93.12 91 TRP A C 1
ATOM 741 O O . TRP A 1 91 ? 4.412 -8.004 -36.999 1.00 93.12 91 TRP A O 1
ATOM 751 N N . LEU A 1 92 ? 4.428 -5.901 -36.249 1.00 92.31 92 LEU A N 1
ATOM 752 C CA . LEU A 1 92 ? 3.365 -5.470 -37.160 1.00 92.31 92 LEU A CA 1
ATOM 753 C C . LEU A 1 92 ? 3.727 -5.730 -38.634 1.00 92.31 92 LEU A C 1
ATOM 755 O O . LEU A 1 92 ? 2.854 -6.039 -39.443 1.00 92.31 92 LEU A O 1
ATOM 759 N N . SER A 1 93 ? 5.016 -5.656 -38.984 1.00 89.81 93 SER A N 1
ATOM 760 C CA . SER A 1 93 ? 5.485 -5.954 -40.340 1.00 89.81 93 SER A CA 1
ATOM 761 C C . SER A 1 93 ? 5.374 -7.433 -40.738 1.00 89.81 93 SER A C 1
ATOM 763 O O . SER A 1 93 ? 5.290 -7.713 -41.932 1.00 89.81 93 SER A O 1
ATOM 765 N N . THR A 1 94 ? 5.319 -8.365 -39.777 1.00 92.88 94 THR A N 1
ATOM 766 C CA . THR A 1 94 ? 5.227 -9.814 -40.036 1.00 92.88 94 THR A CA 1
ATOM 767 C C . THR A 1 94 ? 3.792 -10.315 -40.193 1.00 92.88 94 THR A C 1
ATOM 769 O O . THR A 1 94 ? 3.591 -11.483 -40.502 1.00 92.88 94 THR A O 1
ATOM 772 N N . LEU A 1 95 ? 2.792 -9.461 -39.954 1.00 89.44 95 LEU A N 1
ATOM 773 C CA . LEU A 1 95 ? 1.365 -9.772 -40.122 1.00 89.44 95 LEU A CA 1
ATOM 774 C C . LEU A 1 95 ? 0.850 -9.483 -41.546 1.00 89.44 95 LEU A C 1
ATOM 776 O O . LEU A 1 95 ? -0.362 -9.473 -41.765 1.00 89.44 95 LEU A O 1
ATOM 780 N N . LYS A 1 96 ? 1.754 -9.200 -42.489 1.00 60.34 96 LYS A N 1
ATOM 781 C CA . LYS A 1 96 ? 1.446 -8.952 -43.902 1.00 60.34 96 LYS A CA 1
ATOM 782 C C . LYS A 1 96 ? 1.587 -10.206 -44.749 1.00 60.34 96 LYS A C 1
ATOM 784 O O . LYS A 1 96 ? 2.547 -10.966 -44.507 1.00 60.34 96 LYS A O 1
#

Secondary structure (DSSP, 8-state):
---SSSEEEEEEE-SSS-EEEEEEEEETTT--EEEEEEEEE-TTEEEEEEEEPP-SS-EEEEEEEEETTEEEEEEEEE------HHHHHHHHGGG-

pLDDT: mean 92.66, std 9.67, range [45.25, 98.69]

Foldseek 3Di:
DDPDAAAWDKDFAQAQAKWKWKKWKAWPPVRHTQDIDIDIAGHRGMDTDDGGHADQDFTKIKMWMDTPNDIDIDIDTHHDDDDDPVNVVVVVVVVD

Radius of gyration: 18.5 Å; chains: 1; bounding box: 36×23×62 Å